Protein AF-A0A8H9LD48-F1 (afdb_monomer)

Foldseek 3Di:
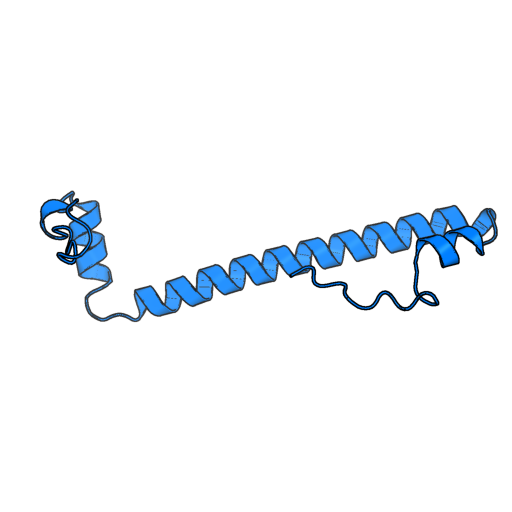DDPPVPPPVVNPLVVVLVVDDPVCNVVSVVVVVVVVVVVVVVVVVVVVVVVVVVVVVLVPDPCSVVVVVCVVVVVCVVVPDPPPPPPDD

pLDDT: mean 72.92, std 13.84, range [35.78, 90.5]

Radius of gyration: 25.1 Å; Cα contacts (8 Å, |Δi|>4): 14; chains: 1; bounding box: 48×39×60 Å

Secondary structure (DSSP, 8-state):
--------GGG-HHHHHHHS-HHHHHHHHHHHHHHHHHHHHHHHHHHHHHHHHHHHHHHTSTTHHHHHHHHHTT-GGGS-----GGG--

Structure (mmCIF, N/CA/C/O backbone):
data_AF-A0A8H9LD48-F1
#
_entry.id   AF-A0A8H9LD48-F1
#
loop_
_atom_site.group_PDB
_atom_site.id
_atom_site.type_symbol
_atom_site.label_atom_id
_atom_site.label_alt_id
_atom_site.label_comp_id
_atom_site.label_asym_id
_atom_site.label_entity_id
_atom_site.label_seq_id
_atom_site.pdbx_PDB_ins_code
_atom_site.Cartn_x
_atom_site.Cartn_y
_atom_site.Cartn_z
_atom_site.occupancy
_atom_site.B_iso_or_equiv
_atom_site.auth_seq_id
_atom_site.auth_comp_id
_atom_site.auth_asym_id
_atom_site.auth_atom_id
_atom_site.pdbx_PDB_model_num
ATOM 1 N N . MET A 1 1 ? 14.486 15.818 4.852 1.00 35.78 1 MET A N 1
ATOM 2 C CA . MET A 1 1 ? 14.818 14.388 5.043 1.00 35.78 1 MET A CA 1
ATOM 3 C C . MET A 1 1 ? 14.167 13.616 3.908 1.00 35.78 1 MET A C 1
ATOM 5 O O . MET A 1 1 ? 13.086 13.065 4.075 1.00 35.78 1 MET A O 1
ATOM 9 N N . GLU A 1 2 ? 14.769 13.681 2.724 1.00 43.75 2 GLU A N 1
ATOM 10 C CA . GLU A 1 2 ? 14.295 12.958 1.544 1.00 43.75 2 GLU A CA 1
ATOM 11 C C . GLU A 1 2 ? 14.799 11.517 1.669 1.00 43.75 2 GLU A C 1
ATOM 13 O O . GLU A 1 2 ? 16.004 11.292 1.792 1.00 43.75 2 GLU A O 1
ATOM 18 N N . ARG A 1 3 ? 13.893 10.535 1.735 1.00 44.25 3 ARG A N 1
ATOM 19 C CA . ARG A 1 3 ? 14.280 9.129 1.600 1.00 44.25 3 ARG A CA 1
ATOM 20 C C . ARG A 1 3 ? 14.636 8.921 0.137 1.00 44.25 3 ARG A C 1
ATOM 22 O O . ARG A 1 3 ? 13.779 8.564 -0.662 1.00 44.25 3 ARG A O 1
ATOM 29 N N . ILE A 1 4 ? 15.892 9.176 -0.202 1.00 48.19 4 ILE A N 1
ATOM 30 C CA . ILE A 1 4 ? 16.484 8.652 -1.423 1.00 48.19 4 ILE A CA 1
ATOM 31 C C . ILE A 1 4 ? 16.594 7.149 -1.167 1.00 48.19 4 ILE A C 1
ATOM 33 O O . ILE A 1 4 ? 17.589 6.667 -0.628 1.00 48.19 4 ILE A O 1
ATOM 37 N N . GLU A 1 5 ? 15.506 6.416 -1.412 1.00 52.38 5 GLU A N 1
ATOM 38 C CA . GLU A 1 5 ? 15.595 4.970 -1.562 1.00 52.38 5 GLU A CA 1
ATOM 39 C C . GLU A 1 5 ? 16.663 4.763 -2.626 1.00 52.38 5 GLU A C 1
ATOM 41 O O . GLU A 1 5 ? 16.555 5.312 -3.723 1.00 52.38 5 GLU A O 1
ATOM 46 N N . SER A 1 6 ? 17.765 4.126 -2.238 1.00 50.34 6 SER A N 1
ATOM 47 C CA . SER A 1 6 ? 18.943 3.933 -3.068 1.00 50.34 6 SER A CA 1
ATOM 48 C C . SER A 1 6 ? 18.519 3.224 -4.348 1.00 50.34 6 SER A C 1
ATOM 50 O O . SER A 1 6 ? 18.414 2.002 -4.386 1.00 50.34 6 SER A O 1
ATOM 52 N N . ARG A 1 7 ? 18.202 4.001 -5.385 1.00 54.72 7 ARG A N 1
ATOM 53 C CA . ARG A 1 7 ? 17.847 3.491 -6.700 1.00 54.72 7 ARG A CA 1
ATOM 54 C C . ARG A 1 7 ? 19.128 2.881 -7.231 1.00 54.72 7 ARG A C 1
ATOM 56 O O . ARG A 1 7 ? 20.019 3.615 -7.649 1.00 54.72 7 ARG A O 1
ATOM 63 N N . ASN A 1 8 ? 19.265 1.562 -7.115 1.00 55.97 8 ASN A N 1
ATOM 64 C CA . ASN A 1 8 ? 20.349 0.853 -7.771 1.00 55.97 8 ASN A CA 1
ATOM 65 C C . ASN A 1 8 ? 20.288 1.251 -9.250 1.00 55.97 8 ASN A C 1
ATOM 67 O O . ASN A 1 8 ? 19.281 0.970 -9.899 1.00 55.97 8 ASN A O 1
ATOM 71 N N . PRO A 1 9 ? 21.308 1.931 -9.796 1.00 56.56 9 PRO A N 1
ATOM 72 C CA . PRO A 1 9 ? 21.248 2.436 -11.164 1.00 56.56 9 PRO A CA 1
ATOM 73 C C . PRO A 1 9 ? 21.132 1.300 -12.193 1.00 56.56 9 PRO A C 1
ATOM 75 O O . PRO A 1 9 ? 20.601 1.512 -13.277 1.00 56.56 9 PRO A O 1
ATOM 78 N N . SER A 1 10 ? 21.554 0.080 -11.833 1.00 60.72 10 SER A N 1
ATOM 79 C CA . SER A 1 10 ? 21.359 -1.137 -12.637 1.00 60.72 10 SER A CA 1
ATOM 80 C C . SER A 1 10 ? 19.913 -1.644 -12.675 1.00 60.72 10 SER A C 1
ATOM 82 O O . SER A 1 10 ? 19.569 -2.415 -13.563 1.00 60.72 10 SER A O 1
ATOM 84 N N . GLU A 1 11 ? 19.070 -1.226 -11.732 1.00 68.62 11 GLU A N 1
ATOM 85 C CA . GLU A 1 11 ? 17.651 -1.598 -11.642 1.00 68.62 11 GLU A CA 1
ATOM 86 C C . GLU A 1 11 ? 16.742 -0.414 -12.006 1.00 68.62 11 GLU A C 1
ATOM 88 O O . GLU A 1 11 ? 15.540 -0.429 -11.746 1.00 68.62 11 GLU A O 1
ATOM 93 N N . ASP A 1 12 ? 17.309 0.641 -12.602 1.00 73.88 12 ASP A N 1
ATOM 94 C CA . ASP A 1 12 ? 16.555 1.804 -13.041 1.00 73.88 12 ASP A CA 1
ATOM 95 C C . ASP A 1 12 ? 15.639 1.424 -14.222 1.00 73.88 12 ASP A C 1
ATOM 97 O O . ASP A 1 12 ? 16.133 1.106 -15.309 1.00 73.88 12 ASP A O 1
ATOM 101 N N . PRO A 1 13 ? 14.301 1.481 -14.068 1.00 73.25 13 PRO A N 1
ATOM 102 C CA . PRO A 1 13 ? 13.380 1.085 -15.131 1.00 73.25 13 PRO A CA 1
ATOM 103 C C . PRO A 1 13 ? 13.509 1.930 -16.404 1.00 73.25 13 PRO A C 1
ATOM 105 O O . PRO A 1 13 ? 13.200 1.426 -17.479 1.00 73.25 13 PRO A O 1
ATOM 108 N N . ALA A 1 14 ? 13.981 3.180 -16.323 1.00 78.00 14 ALA A N 1
ATOM 109 C CA . ALA A 1 14 ? 14.221 4.004 -17.505 1.00 78.00 14 ALA A CA 1
ATOM 110 C C . ALA A 1 14 ? 15.497 3.563 -18.237 1.00 78.00 14 ALA A C 1
ATOM 112 O O . ALA A 1 14 ? 15.488 3.469 -19.462 1.00 78.00 14 ALA A O 1
ATOM 113 N N . ALA A 1 15 ? 16.560 3.211 -17.506 1.00 80.25 15 ALA A N 1
ATOM 114 C CA . ALA A 1 15 ? 17.775 2.657 -18.105 1.00 80.25 15 ALA A CA 1
ATOM 115 C C . ALA A 1 15 ? 17.516 1.291 -18.770 1.00 80.25 15 ALA A C 1
ATOM 117 O O . ALA A 1 15 ? 17.971 1.051 -19.889 1.00 80.25 15 ALA A O 1
ATOM 118 N N . ILE A 1 16 ? 16.723 0.425 -18.125 1.00 82.19 16 ILE A N 1
ATOM 119 C CA . ILE A 1 16 ? 16.302 -0.869 -18.688 1.00 82.19 16 ILE A CA 1
ATOM 120 C C . ILE A 1 16 ? 15.417 -0.656 -19.924 1.00 82.19 16 ILE A C 1
ATOM 122 O O . ILE A 1 16 ? 15.620 -1.307 -20.948 1.00 82.19 16 IL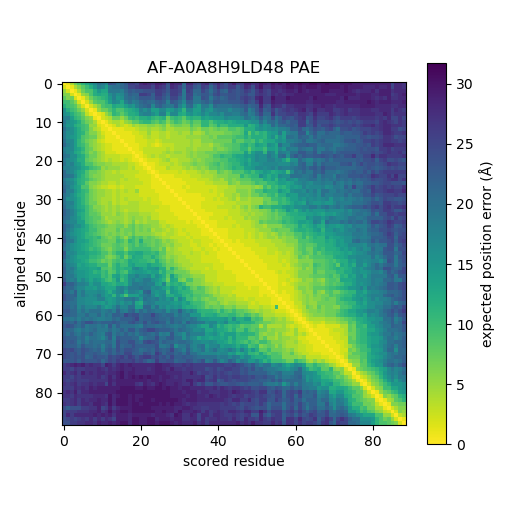E A O 1
ATOM 126 N N . PHE A 1 17 ? 14.468 0.284 -19.866 1.00 80.19 17 PHE A N 1
ATOM 127 C CA . PHE A 1 17 ? 13.601 0.612 -20.999 1.00 80.19 17 PHE A CA 1
ATOM 128 C C . PHE A 1 17 ? 14.383 1.125 -22.213 1.00 80.19 17 PHE A C 1
ATOM 130 O O . PHE A 1 17 ? 14.062 0.761 -23.345 1.00 80.19 17 PHE A O 1
ATOM 137 N N . GLU A 1 18 ? 15.417 1.939 -21.994 1.00 82.56 18 GLU A N 1
ATOM 138 C CA . GLU A 1 18 ? 16.251 2.453 -23.080 1.00 82.56 18 GLU A CA 1
ATOM 139 C C . GLU A 1 18 ? 17.157 1.385 -23.700 1.00 82.56 18 GLU A C 1
ATOM 141 O O . GLU A 1 18 ? 17.323 1.353 -24.922 1.00 82.56 18 GLU A O 1
ATOM 146 N N . ALA A 1 19 ? 17.662 0.452 -22.891 1.00 86.56 19 ALA A N 1
ATOM 147 C CA . ALA A 1 19 ? 18.436 -0.690 -23.371 1.00 86.56 19 ALA A CA 1
ATOM 148 C C . ALA A 1 19 ? 17.581 -1.750 -24.102 1.00 86.56 19 ALA A C 1
ATOM 150 O O . ALA A 1 19 ? 18.123 -2.587 -24.827 1.00 86.56 19 ALA A O 1
ATOM 151 N N . LEU A 1 20 ? 16.252 -1.735 -23.931 1.00 84.69 20 LEU A N 1
ATOM 152 C CA . LEU A 1 20 ? 15.354 -2.725 -24.524 1.00 84.69 20 LEU A CA 1
ATOM 153 C C . LEU A 1 20 ? 15.119 -2.491 -26.030 1.00 84.69 20 LEU A C 1
ATOM 155 O O . LEU A 1 20 ? 14.816 -1.365 -26.453 1.00 84.69 20 LEU A O 1
ATOM 159 N N . PRO A 1 21 ? 15.137 -3.566 -26.847 1.00 88.38 21 PRO A N 1
ATOM 160 C CA . PRO A 1 21 ? 14.719 -3.502 -28.240 1.00 88.38 21 PRO A CA 1
ATOM 161 C C . PRO A 1 21 ? 13.276 -2.998 -28.373 1.00 88.38 21 PRO A C 1
ATOM 163 O O . PRO A 1 21 ? 12.417 -3.372 -27.567 1.00 88.38 21 PRO A O 1
ATOM 166 N N . PRO A 1 22 ? 12.957 -2.216 -29.420 1.00 83.88 22 PRO A N 1
ATOM 167 C CA . PRO A 1 22 ? 11.639 -1.602 -29.584 1.00 83.88 22 PRO A CA 1
ATOM 168 C C . PRO A 1 22 ? 10.490 -2.619 -29.639 1.00 83.88 22 PRO A C 1
ATOM 170 O O . PRO A 1 22 ? 9.394 -2.317 -29.174 1.00 83.88 22 PRO A O 1
ATOM 173 N N . SER A 1 23 ? 10.746 -3.843 -30.110 1.00 86.56 23 SER A N 1
ATOM 174 C CA . SER A 1 23 ? 9.778 -4.948 -30.104 1.00 86.56 23 SER A CA 1
ATOM 175 C C . SER A 1 23 ? 9.355 -5.399 -28.699 1.00 86.56 23 SER A C 1
ATOM 177 O O . SER A 1 23 ? 8.235 -5.870 -28.526 1.00 86.56 23 SER A O 1
ATOM 179 N N . HIS A 1 24 ? 10.210 -5.226 -27.688 1.00 85.12 24 HIS A N 1
ATOM 180 C CA . HIS A 1 24 ? 9.933 -5.610 -26.299 1.00 85.12 24 HIS A CA 1
ATOM 181 C C . HIS A 1 24 ? 9.493 -4.431 -25.421 1.00 85.12 24 HIS A C 1
ATOM 183 O O . HIS A 1 24 ? 8.905 -4.644 -24.361 1.00 85.12 24 HIS A O 1
ATOM 189 N N . ARG A 1 25 ? 9.713 -3.186 -25.867 1.00 85.62 25 ARG A N 1
ATOM 190 C CA . ARG A 1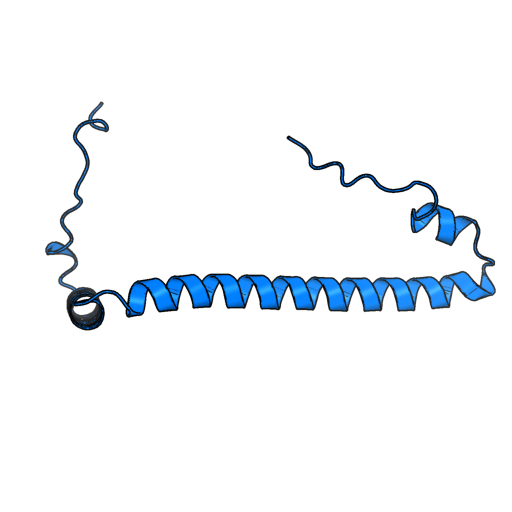 25 ? 9.348 -1.971 -25.118 1.00 85.62 25 ARG A CA 1
ATOM 191 C C . ARG A 1 25 ? 7.851 -1.895 -24.793 1.00 85.62 25 ARG A C 1
ATOM 193 O O . ARG A 1 25 ? 7.496 -1.464 -23.700 1.00 85.62 25 ARG A O 1
ATOM 200 N N . ALA A 1 26 ? 6.976 -2.321 -25.708 1.00 85.81 26 ALA A N 1
ATOM 201 C CA . ALA A 1 26 ? 5.530 -2.329 -25.468 1.00 85.81 26 ALA A CA 1
ATOM 202 C C . ALA A 1 26 ? 5.147 -3.284 -24.327 1.00 85.81 26 ALA A C 1
ATOM 204 O O . ALA A 1 26 ? 4.448 -2.889 -23.401 1.00 85.81 26 ALA A O 1
ATOM 205 N N . ARG A 1 27 ? 5.686 -4.508 -24.349 1.00 85.50 27 ARG A N 1
ATOM 206 C CA . ARG A 1 27 ? 5.437 -5.516 -23.315 1.00 85.50 27 ARG A CA 1
ATOM 207 C C . ARG A 1 27 ? 5.965 -5.081 -21.945 1.00 85.50 27 ARG A C 1
ATOM 209 O O . ARG A 1 27 ? 5.248 -5.183 -20.961 1.00 85.50 27 ARG A O 1
ATOM 216 N N . PHE A 1 28 ? 7.172 -4.515 -21.894 1.00 87.44 28 PHE A N 1
ATOM 217 C CA . PHE A 1 28 ? 7.747 -4.012 -20.644 1.00 87.44 28 PHE A CA 1
ATOM 218 C C . PHE A 1 28 ? 6.895 -2.904 -20.006 1.00 87.44 28 PHE A C 1
ATOM 220 O O . PHE A 1 28 ? 6.772 -2.855 -18.787 1.00 87.44 28 PHE A O 1
ATOM 227 N N . ARG A 1 29 ? 6.285 -2.020 -20.811 1.00 83.81 29 ARG A N 1
ATOM 228 C CA . ARG A 1 29 ? 5.374 -0.984 -20.292 1.00 83.81 29 ARG A CA 1
ATOM 229 C C . ARG A 1 29 ? 4.129 -1.586 -19.655 1.00 83.81 29 ARG A C 1
ATOM 231 O O . ARG A 1 29 ? 3.760 -1.142 -18.575 1.00 83.81 29 ARG A O 1
ATOM 238 N N . GLU A 1 30 ? 3.525 -2.581 -20.296 1.00 86.06 30 GLU A N 1
ATOM 239 C CA . GLU A 1 30 ? 2.360 -3.284 -19.748 1.00 86.06 30 GLU A CA 1
ATOM 240 C C . GLU A 1 30 ? 2.711 -3.960 -18.415 1.00 86.06 30 GLU A C 1
ATOM 242 O O . GLU A 1 30 ? 2.035 -3.738 -17.415 1.00 86.06 30 GLU A O 1
ATOM 247 N N . GLU A 1 31 ? 3.824 -4.700 -18.365 1.00 86.69 31 GLU A N 1
ATOM 248 C CA . GLU A 1 31 ? 4.273 -5.393 -17.148 1.00 86.69 31 GLU A CA 1
ATOM 249 C C . GLU A 1 31 ? 4.644 -4.408 -16.022 1.00 86.69 31 GLU A C 1
ATOM 251 O O . GLU A 1 31 ? 4.319 -4.635 -14.856 1.00 86.69 31 GLU A O 1
ATOM 256 N N . ALA A 1 32 ? 5.272 -3.275 -16.351 1.00 83.12 32 ALA A N 1
ATOM 257 C CA . ALA A 1 32 ? 5.603 -2.239 -15.374 1.00 83.12 32 ALA A CA 1
ATOM 258 C C . ALA A 1 32 ? 4.357 -1.524 -14.823 1.00 83.12 32 ALA A C 1
ATOM 260 O O . ALA A 1 32 ? 4.310 -1.196 -13.635 1.00 83.12 32 ALA A O 1
ATOM 261 N N . LEU A 1 33 ? 3.353 -1.272 -15.669 1.00 82.69 33 LEU A N 1
ATOM 262 C CA . LEU A 1 33 ? 2.086 -0.668 -15.254 1.00 82.69 33 LEU A CA 1
ATOM 263 C C . LEU A 1 33 ? 1.286 -1.608 -14.352 1.00 82.69 33 LEU A C 1
ATOM 265 O O . LEU A 1 33 ? 0.786 -1.163 -13.319 1.00 82.69 33 LEU A O 1
ATOM 269 N N . ASP A 1 34 ? 1.211 -2.889 -14.707 1.00 86.12 34 ASP A N 1
ATOM 270 C CA . ASP A 1 34 ? 0.536 -3.911 -13.904 1.00 86.12 34 ASP A CA 1
ATOM 271 C C . ASP A 1 34 ? 1.174 -4.033 -12.510 1.00 86.12 34 ASP A C 1
ATOM 273 O O . ASP A 1 34 ? 0.500 -3.883 -11.488 1.00 86.12 34 ASP A O 1
ATOM 277 N N . ALA A 1 35 ? 2.506 -4.138 -12.451 1.00 81.56 35 ALA A N 1
ATOM 278 C CA . ALA A 1 35 ? 3.238 -4.184 -11.188 1.00 81.56 35 ALA A CA 1
ATOM 279 C C . ALA A 1 35 ? 3.041 -2.913 -10.337 1.00 81.56 35 ALA A C 1
ATOM 281 O O . ALA A 1 35 ? 2.893 -2.986 -9.112 1.00 81.56 35 ALA A O 1
ATOM 282 N N . ALA A 1 36 ? 3.013 -1.733 -10.967 1.00 82.38 36 ALA A N 1
ATOM 283 C CA . ALA A 1 36 ? 2.742 -0.479 -10.269 1.00 82.38 36 ALA A CA 1
ATOM 284 C C . ALA A 1 36 ? 1.309 -0.430 -9.712 1.00 82.38 36 ALA A C 1
ATOM 286 O O . ALA A 1 36 ? 1.100 0.061 -8.596 1.00 82.38 36 ALA A O 1
ATOM 287 N N . TYR A 1 37 ? 0.335 -0.957 -10.457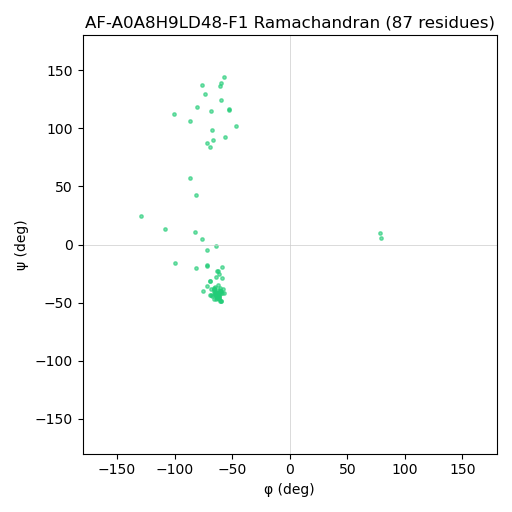 1.00 82.00 37 TYR A N 1
ATOM 288 C CA . TYR A 1 37 ? -1.058 -1.037 -10.029 1.00 82.00 37 TYR A CA 1
ATOM 289 C C . TYR A 1 37 ? -1.227 -1.975 -8.829 1.00 82.00 37 TYR A C 1
ATOM 291 O O . TYR A 1 37 ? -1.825 -1.582 -7.823 1.00 82.00 37 TYR A O 1
ATOM 299 N N . GLU A 1 38 ? -0.625 -3.163 -8.875 1.00 83.69 38 GLU A N 1
ATOM 300 C CA . GLU A 1 38 ? -0.621 -4.117 -7.762 1.00 83.69 38 GLU A CA 1
ATOM 301 C C . GLU A 1 38 ? 0.046 -3.527 -6.509 1.00 83.69 38 GLU A C 1
ATOM 303 O O . GLU A 1 38 ? -0.498 -3.613 -5.403 1.00 83.69 38 GLU A O 1
ATOM 308 N N . LEU A 1 39 ? 1.171 -2.819 -6.661 1.00 83.94 39 LEU A N 1
ATOM 309 C CA . LEU A 1 39 ? 1.825 -2.136 -5.543 1.00 83.94 39 LEU A CA 1
ATOM 310 C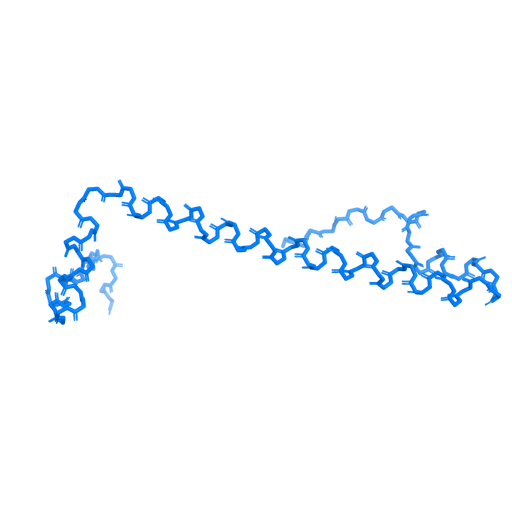 C . LEU A 1 39 ? 0.946 -1.023 -4.952 1.00 83.94 39 LEU A C 1
ATOM 312 O O . LEU A 1 39 ? 0.861 -0.870 -3.728 1.00 83.94 39 LEU A O 1
ATOM 316 N N . ALA A 1 40 ? 0.280 -0.236 -5.799 1.00 80.94 40 ALA A N 1
ATOM 317 C CA . ALA A 1 40 ? -0.645 0.800 -5.353 1.00 80.94 40 ALA A CA 1
ATOM 318 C C . ALA A 1 40 ? -1.846 0.194 -4.615 1.00 80.94 40 ALA A C 1
ATOM 320 O O . ALA A 1 40 ? -2.262 0.713 -3.573 1.00 80.94 40 ALA A O 1
ATOM 321 N N . ARG A 1 41 ? -2.388 -0.922 -5.108 1.00 81.75 41 ARG A N 1
ATOM 322 C CA . ARG A 1 41 ? -3.460 -1.678 -4.451 1.00 81.75 41 ARG A CA 1
ATOM 323 C C . ARG A 1 41 ? -3.011 -2.210 -3.093 1.00 81.75 41 ARG A C 1
ATOM 325 O O . ARG A 1 41 ? -3.722 -2.047 -2.103 1.00 81.75 41 ARG A O 1
ATOM 332 N N . PHE A 1 42 ? -1.806 -2.764 -3.011 1.00 82.38 42 PHE A N 1
ATOM 333 C CA . PHE A 1 42 ? -1.239 -3.250 -1.758 1.00 82.38 42 PHE A CA 1
ATOM 334 C C . PHE A 1 42 ? -1.073 -2.129 -0.721 1.00 82.38 42 PHE A C 1
ATOM 336 O O . PHE A 1 42 ? -1.485 -2.282 0.431 1.00 82.38 42 PHE A O 1
ATOM 343 N N . LYS A 1 43 ? -0.556 -0.961 -1.127 1.00 84.19 43 LYS A N 1
ATOM 344 C CA . LYS A 1 43 ? -0.442 0.218 -0.247 1.00 84.19 43 LYS A CA 1
ATOM 345 C C . LYS A 1 43 ? -1.802 0.685 0.279 1.00 84.19 43 LYS A C 1
ATOM 347 O O . LYS A 1 43 ? -1.912 1.027 1.456 1.00 84.19 43 LYS A O 1
ATOM 352 N N . GLN A 1 44 ? -2.841 0.664 -0.556 1.00 82.81 44 GLN A N 1
ATOM 353 C CA . GLN A 1 44 ? -4.206 1.000 -0.136 1.00 82.81 44 GLN A CA 1
ATOM 354 C C . GLN A 1 44 ? -4.732 0.024 0.922 1.00 82.81 44 GLN A C 1
ATOM 356 O O . GLN A 1 44 ? -5.260 0.453 1.950 1.00 82.81 44 GLN A O 1
ATOM 361 N N . VAL A 1 45 ? -4.526 -1.282 0.728 1.00 88.00 45 VAL A N 1
ATOM 362 C CA . VAL A 1 45 ? -4.905 -2.302 1.719 1.00 88.00 45 VAL A CA 1
ATOM 363 C C . VAL A 1 45 ? -4.135 -2.109 3.028 1.00 88.00 45 VAL A C 1
ATOM 365 O O . VAL A 1 45 ? -4.735 -2.144 4.101 1.00 88.00 45 VAL A O 1
ATOM 368 N N . GLN A 1 46 ? -2.829 -1.835 2.973 1.00 86.75 46 GLN A N 1
ATOM 369 C CA . GLN A 1 46 ? -2.042 -1.553 4.178 1.00 86.75 46 GLN A CA 1
ATOM 370 C C . GLN A 1 46 ? -2.543 -0.317 4.937 1.00 86.75 46 GLN A C 1
ATOM 372 O O . GLN A 1 46 ? -2.618 -0.341 6.169 1.00 86.75 46 GLN A O 1
ATOM 377 N N . ALA A 1 47 ? -2.909 0.753 4.227 1.00 89.81 47 ALA A N 1
ATOM 378 C CA . ALA A 1 47 ? -3.478 1.949 4.843 1.00 89.81 47 ALA A CA 1
ATOM 379 C C . ALA A 1 47 ? -4.801 1.631 5.556 1.00 89.81 47 ALA A C 1
ATOM 381 O O . ALA A 1 47 ? -4.978 2.008 6.718 1.00 89.81 47 ALA A O 1
ATOM 382 N N . LEU A 1 48 ? -5.678 0.866 4.900 1.00 90.44 48 LEU A N 1
ATOM 383 C CA . LEU A 1 48 ? -6.942 0.410 5.470 1.00 90.44 48 LEU A CA 1
ATOM 384 C C . LEU A 1 48 ? -6.713 -0.426 6.737 1.00 90.44 48 LEU A C 1
ATOM 386 O O . LEU A 1 48 ? -7.293 -0.141 7.784 1.00 90.44 48 LEU A O 1
ATOM 390 N N . LEU A 1 49 ? -5.811 -1.409 6.688 1.00 90.50 49 LEU A N 1
ATOM 391 C CA . LEU A 1 49 ? -5.470 -2.239 7.847 1.00 90.50 49 LEU A CA 1
ATOM 392 C C . LEU A 1 49 ? -4.909 -1.409 9.007 1.00 90.50 49 LEU A C 1
ATOM 394 O O . LEU A 1 49 ? -5.267 -1.640 10.163 1.00 90.50 49 LEU A O 1
ATOM 398 N N . ARG A 1 50 ? -4.072 -0.405 8.722 1.00 86.56 50 ARG A N 1
ATOM 399 C CA . ARG A 1 50 ? -3.549 0.506 9.750 1.00 86.56 50 ARG A CA 1
ATOM 400 C C . ARG A 1 50 ? -4.669 1.304 10.415 1.00 86.56 50 ARG A C 1
ATOM 402 O O . ARG A 1 50 ? -4.661 1.442 11.637 1.00 86.56 50 ARG A O 1
ATOM 409 N N . GLN A 1 51 ? -5.636 1.798 9.644 1.00 89.25 51 GLN A N 1
ATOM 410 C CA . GLN A 1 51 ? -6.802 2.498 10.189 1.00 89.25 51 GLN A CA 1
ATOM 411 C C . GLN A 1 51 ? -7.649 1.574 11.069 1.00 89.25 51 GLN A C 1
ATOM 413 O O . GLN A 1 51 ? -8.017 1.955 12.180 1.00 89.25 51 GLN A O 1
ATOM 418 N N . TRP A 1 52 ? -7.912 0.346 10.625 1.00 86.19 52 TRP A N 1
ATOM 419 C CA . TRP A 1 52 ? -8.668 -0.624 11.418 1.00 86.19 52 TRP A CA 1
ATOM 420 C C . TRP A 1 52 ? -7.940 -1.046 12.689 1.00 86.19 52 TRP A C 1
ATOM 422 O O . TRP A 1 52 ? -8.572 -1.148 13.736 1.00 86.19 52 TRP A O 1
ATOM 432 N N . ARG A 1 53 ? -6.613 -1.188 12.654 1.00 85.06 53 ARG A N 1
ATOM 433 C CA . ARG A 1 53 ? -5.817 -1.451 13.859 1.00 85.06 53 ARG A CA 1
ATOM 434 C C . ARG A 1 53 ? -5.982 -0.347 14.906 1.00 85.06 53 ARG A C 1
ATOM 436 O O . ARG A 1 53 ? -6.114 -0.649 16.088 1.00 85.06 53 ARG A O 1
ATOM 443 N N . LEU A 1 54 ? -6.005 0.919 14.485 1.00 82.88 54 LEU A N 1
ATOM 444 C CA . LEU A 1 54 ? -6.259 2.045 15.392 1.00 82.88 54 LEU A CA 1
ATOM 445 C C . LEU A 1 54 ? -7.683 2.010 15.960 1.00 82.88 54 LEU A C 1
ATOM 447 O O . LEU A 1 54 ? -7.869 2.274 17.145 1.00 82.88 54 LEU A O 1
ATOM 451 N N . ARG A 1 55 ? -8.675 1.638 15.144 1.00 82.62 55 ARG A N 1
ATOM 452 C CA . ARG A 1 55 ? -10.064 1.480 15.601 1.00 82.62 55 ARG A CA 1
ATOM 453 C C . ARG A 1 55 ? -10.202 0.376 16.639 1.00 82.62 55 ARG A C 1
ATOM 455 O O . ARG A 1 55 ? -10.792 0.623 17.677 1.00 82.62 55 ARG A O 1
ATOM 462 N N . VAL A 1 56 ? -9.596 -0.789 16.418 1.00 84.44 56 VAL A N 1
ATOM 463 C CA . VAL A 1 56 ? -9.615 -1.897 17.389 1.00 84.44 56 VAL A CA 1
ATOM 464 C C . VAL A 1 56 ? -9.058 -1.457 18.744 1.00 84.44 56 VAL A C 1
ATOM 466 O O . VAL A 1 56 ? -9.645 -1.770 19.772 1.00 84.44 56 VAL A O 1
ATOM 469 N N . LEU A 1 57 ? -7.973 -0.676 18.762 1.00 78.81 57 LEU A N 1
ATOM 470 C CA . LEU A 1 57 ? -7.419 -0.129 20.006 1.00 78.81 57 LEU A CA 1
ATOM 471 C C . LEU A 1 57 ? -8.366 0.857 20.702 1.00 78.81 57 LEU A C 1
ATOM 473 O O . LEU A 1 57 ? -8.414 0.888 21.928 1.00 78.81 57 LEU A O 1
ATOM 477 N N . ALA A 1 58 ? -9.103 1.663 19.937 1.00 72.06 5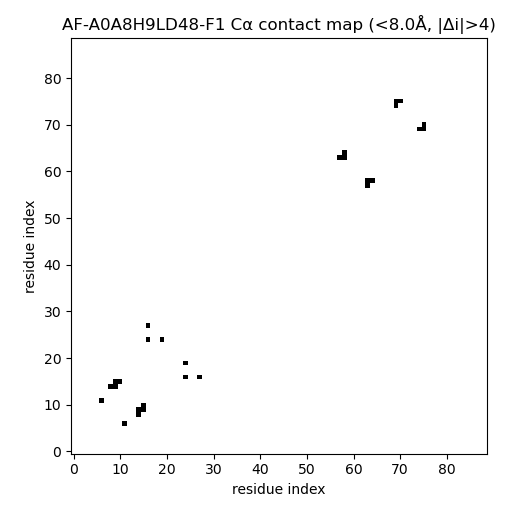8 ALA A N 1
ATOM 478 C CA . ALA A 1 58 ? -10.114 2.556 20.492 1.00 72.06 58 ALA A CA 1
ATOM 479 C C . ALA A 1 58 ? -11.307 1.768 21.052 1.00 72.06 58 ALA A C 1
ATOM 481 O O . ALA A 1 58 ? -11.747 2.052 22.158 1.00 72.06 58 ALA A O 1
ATOM 482 N N . TYR A 1 59 ? -11.774 0.750 20.326 1.00 75.62 59 TYR A N 1
ATOM 483 C CA . TYR A 1 59 ? -12.926 -0.076 20.705 1.00 75.62 59 TYR A CA 1
ATOM 484 C C . TYR A 1 59 ? -12.627 -0.958 21.915 1.00 75.62 59 TYR A C 1
ATOM 486 O O . TYR A 1 59 ? -13.505 -1.219 22.725 1.00 75.62 59 TYR A O 1
ATOM 494 N N . ALA A 1 60 ? -11.372 -1.377 22.071 1.00 74.19 60 ALA A N 1
ATOM 495 C CA . ALA A 1 60 ? -10.915 -2.125 23.233 1.00 74.19 60 ALA A CA 1
ATOM 496 C C . ALA A 1 60 ? -10.811 -1.270 24.513 1.00 74.19 60 ALA A C 1
ATOM 498 O O . ALA A 1 60 ? -10.496 -1.817 25.571 1.00 74.19 60 ALA A O 1
ATOM 499 N N . ARG A 1 61 ? -11.038 0.056 24.457 1.00 75.31 61 ARG A N 1
ATOM 500 C CA . ARG A 1 61 ? -11.069 0.877 25.674 1.00 75.31 61 ARG A CA 1
ATOM 501 C C . ARG A 1 61 ? -12.359 0.609 26.461 1.00 75.31 61 ARG A C 1
ATOM 503 O O . ARG A 1 61 ? -13.445 0.727 25.894 1.00 75.31 61 ARG A O 1
ATOM 510 N N . PRO A 1 62 ? -12.272 0.319 27.771 1.00 70.00 62 PRO A N 1
ATOM 511 C CA . PRO A 1 62 ? -13.458 0.237 28.616 1.00 70.00 62 PRO A CA 1
ATOM 512 C C . PRO A 1 62 ? -14.183 1.592 28.630 1.00 70.00 62 PRO A C 1
ATOM 514 O O . PRO A 1 62 ? -13.538 2.639 28.685 1.00 70.00 62 PRO A O 1
ATOM 517 N N . GLY A 1 63 ? -15.513 1.566 28.522 1.00 76.12 63 GLY A N 1
ATOM 518 C CA . GLY A 1 63 ? -16.352 2.764 28.391 1.00 76.12 63 GLY A CA 1
ATOM 519 C C . GLY A 1 63 ? -16.402 3.372 26.981 1.00 76.12 63 GLY A C 1
ATOM 520 O O . GLY A 1 63 ? -16.996 4.432 26.806 1.00 76.12 63 GLY A O 1
ATOM 521 N N . TYR A 1 64 ? -15.803 2.735 25.960 1.00 71.75 64 TYR A N 1
ATOM 522 C CA . TYR A 1 64 ? -15.849 3.233 24.578 1.00 71.75 64 TYR A CA 1
ATOM 523 C C . TYR A 1 64 ? -17.278 3.309 24.025 1.00 71.75 64 TYR A C 1
ATOM 525 O O . TYR A 1 64 ? -17.652 4.330 23.457 1.00 71.75 64 TYR A O 1
ATOM 533 N N . GLU A 1 65 ? -18.084 2.258 24.199 1.00 74.31 65 GLU A N 1
ATOM 534 C CA . GLU A 1 65 ? -19.465 2.254 23.699 1.00 74.31 65 GLU A CA 1
ATOM 535 C C . GLU A 1 65 ? -20.324 3.315 24.392 1.00 74.31 65 GLU A C 1
ATOM 537 O O . GLU A 1 65 ? -21.042 4.045 23.714 1.00 74.31 65 GLU A O 1
ATOM 542 N N . GLU A 1 66 ? -20.189 3.474 25.711 1.00 74.00 66 GLU A N 1
ATOM 543 C CA . GLU A 1 66 ? -20.873 4.527 26.473 1.00 74.00 66 GLU A CA 1
ATOM 544 C C . GLU A 1 66 ? -20.452 5.923 25.998 1.00 74.00 66 GLU A C 1
ATOM 546 O O . GLU A 1 66 ? -21.308 6.753 25.707 1.00 74.00 66 GLU A O 1
ATOM 551 N N . ALA A 1 67 ? -19.150 6.163 25.804 1.00 70.88 67 ALA A N 1
ATOM 552 C CA . ALA A 1 67 ? -18.631 7.425 25.275 1.00 70.88 67 ALA A CA 1
ATOM 553 C C . ALA A 1 67 ? -19.119 7.725 23.843 1.00 70.88 67 ALA A C 1
ATOM 555 O O . ALA A 1 67 ? -19.357 8.884 23.499 1.00 70.88 67 ALA A O 1
ATOM 556 N N . VAL A 1 68 ? -19.284 6.698 23.001 1.00 73.62 68 VAL A N 1
ATOM 557 C CA . VAL A 1 68 ? -19.857 6.838 21.652 1.00 73.62 68 VAL A CA 1
ATOM 558 C C . VAL A 1 68 ? -21.346 7.166 21.721 1.00 73.62 68 VAL A C 1
ATOM 560 O O . VAL A 1 68 ? -21.795 8.048 20.992 1.00 73.62 68 VAL A O 1
ATOM 563 N N . GLN A 1 69 ? -22.109 6.497 22.588 1.00 72.69 69 GLN A N 1
ATOM 564 C CA . GLN A 1 69 ? -23.530 6.794 22.782 1.00 72.69 69 GLN A CA 1
ATOM 565 C C . GLN A 1 69 ? -23.740 8.222 23.301 1.00 72.69 69 GLN A C 1
ATOM 567 O O . GLN A 1 69 ? -24.596 8.931 22.777 1.00 72.69 69 GLN A O 1
ATOM 572 N N . ASP A 1 70 ? -22.918 8.676 24.249 1.00 70.44 70 ASP A N 1
ATOM 573 C CA . ASP A 1 70 ? -22.996 10.031 24.806 1.00 70.44 70 ASP A CA 1
ATOM 574 C C . ASP A 1 70 ? -22.655 11.097 23.738 1.00 70.44 70 ASP A C 1
ATOM 576 O O . ASP A 1 70 ? -23.370 12.091 23.579 1.00 70.44 70 ASP A O 1
ATOM 580 N N . ALA A 1 71 ? -21.640 10.841 22.900 1.00 70.06 71 ALA A N 1
ATOM 581 C CA . ALA A 1 71 ? -21.300 11.702 21.765 1.00 70.06 71 ALA A CA 1
ATOM 582 C C . ALA A 1 71 ? -22.405 11.748 20.689 1.00 70.06 71 ALA A C 1
ATOM 584 O O . ALA A 1 71 ? -22.716 12.822 20.173 1.00 70.06 71 ALA A O 1
ATOM 585 N N . LEU A 1 72 ? -23.020 10.605 20.358 1.00 68.12 72 LEU A N 1
ATOM 586 C CA . LEU A 1 72 ? -24.123 10.519 19.389 1.00 68.12 72 LEU A CA 1
ATOM 587 C C . LEU A 1 72 ? -25.412 11.175 19.905 1.00 68.12 72 LEU A C 1
ATOM 589 O O . LEU A 1 72 ? -26.162 11.742 19.115 1.00 68.12 72 LEU A O 1
ATOM 593 N N . GLN A 1 73 ? -25.650 11.146 21.218 1.00 75.56 73 GLN A N 1
ATOM 594 C CA . GLN A 1 73 ? -26.756 11.849 21.878 1.00 75.56 73 GLN A CA 1
ATOM 595 C C . GLN A 1 73 ? -26.519 13.363 22.022 1.00 75.56 73 GLN A C 1
ATOM 597 O O . GLN A 1 73 ? -27.343 14.058 22.613 1.00 75.56 73 GLN A O 1
ATOM 602 N N . GLY A 1 74 ? -25.422 13.894 21.470 1.00 57.06 74 GLY A N 1
ATOM 603 C CA . GLY A 1 74 ? -25.136 15.328 21.462 1.00 57.06 74 GLY A CA 1
ATOM 604 C C . GLY A 1 74 ? -24.593 15.867 22.785 1.00 57.06 74 GLY A C 1
ATOM 605 O O . GLY A 1 74 ? -24.425 17.076 22.916 1.00 57.06 74 GLY A O 1
ATOM 606 N N . ARG A 1 75 ? -24.229 15.003 23.741 1.00 58.06 75 ARG A N 1
ATOM 607 C CA . ARG A 1 75 ? -23.569 15.389 25.000 1.00 58.06 75 ARG A CA 1
ATOM 608 C C . ARG A 1 75 ? -22.063 15.600 24.810 1.00 58.06 75 ARG A C 1
ATOM 610 O O . ARG A 1 75 ? -21.234 15.234 25.639 1.00 58.06 75 ARG A O 1
ATOM 617 N N . ALA A 1 76 ? -21.691 16.254 23.710 1.00 54.84 76 ALA A N 1
ATOM 618 C CA . ALA A 1 76 ? -20.318 16.693 23.460 1.00 54.84 76 ALA A CA 1
ATOM 619 C C . ALA A 1 76 ? -19.802 17.637 24.569 1.00 54.84 76 ALA A C 1
ATOM 621 O O . ALA A 1 76 ? -18.599 17.774 24.763 1.00 54.84 76 ALA A O 1
ATOM 622 N N . GLU A 1 77 ? -20.720 18.234 25.331 1.00 54.25 77 GLU A N 1
ATOM 623 C CA . GLU A 1 77 ? -20.487 19.092 26.495 1.00 54.25 77 GLU A CA 1
ATOM 624 C C . GLU A 1 77 ? -19.781 18.367 27.654 1.00 54.25 77 GLU A C 1
ATOM 626 O O . GLU A 1 77 ? -19.131 19.016 28.468 1.00 54.25 77 GLU A O 1
ATOM 631 N N . MET A 1 78 ? -19.859 17.030 27.722 1.00 52.78 78 MET A N 1
ATOM 632 C CA . MET A 1 78 ? -19.151 16.228 28.729 1.00 52.78 78 MET A CA 1
ATOM 633 C C . MET A 1 78 ? -17.679 15.987 28.352 1.00 52.78 78 MET A C 1
ATO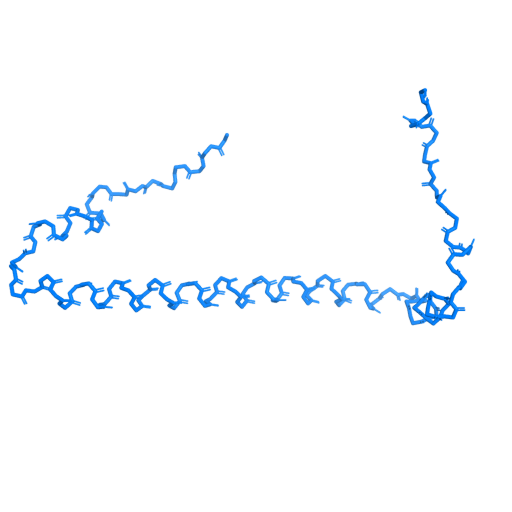M 635 O O . MET A 1 78 ? -16.838 15.750 29.218 1.00 52.78 78 MET A O 1
ATOM 639 N N . PHE A 1 79 ? -17.340 16.142 27.067 1.00 55.81 79 PHE A N 1
ATOM 640 C CA . PHE A 1 79 ? -15.968 16.234 26.574 1.00 55.81 79 PHE A CA 1
ATOM 641 C C . PHE A 1 79 ? -15.495 17.689 26.652 1.00 55.81 79 PHE A C 1
ATOM 643 O O . PHE A 1 79 ? -15.115 18.293 25.645 1.00 55.81 79 PHE A O 1
ATOM 650 N N . THR A 1 80 ? -15.532 18.290 27.846 1.00 57.31 80 THR A N 1
ATOM 651 C CA . THR A 1 80 ? -14.918 19.605 28.017 1.00 57.31 80 THR A CA 1
ATOM 652 C C . THR A 1 80 ? -13.438 19.483 27.678 1.00 57.31 80 THR A C 1
ATOM 654 O O . THR A 1 80 ? -12.702 18.625 28.168 1.00 57.31 80 THR A O 1
ATOM 657 N N . ARG A 1 81 ? -13.033 20.325 26.731 1.00 53.78 81 ARG A N 1
ATOM 658 C CA . ARG A 1 81 ? -11.673 20.498 26.246 1.00 53.78 81 ARG A CA 1
ATOM 659 C C . ARG A 1 81 ? -10.729 20.603 27.445 1.00 53.78 81 ARG A C 1
ATOM 661 O O . ARG A 1 81 ? -10.636 21.661 28.062 1.00 53.78 81 ARG A O 1
ATOM 668 N N . PHE A 1 82 ? -10.006 19.530 27.766 1.00 54.06 82 PHE A N 1
ATOM 669 C CA . PHE A 1 82 ? -8.795 19.666 28.563 1.00 54.06 82 PHE A CA 1
ATOM 670 C C . PHE A 1 82 ? -7.796 20.426 27.692 1.00 54.06 82 PHE A C 1
ATOM 672 O O . PHE A 1 82 ? -7.090 19.847 26.867 1.00 54.06 82 PHE A O 1
ATOM 679 N N . THR A 1 83 ? -7.825 21.749 27.806 1.00 61.59 83 THR A N 1
ATOM 680 C CA . THR A 1 83 ? -6.825 22.637 27.228 1.00 61.59 83 THR A CA 1
ATOM 681 C C . THR A 1 83 ? -5.715 22.731 28.269 1.00 61.59 83 THR A C 1
ATOM 683 O O . THR A 1 83 ? -5.942 23.329 29.321 1.00 61.59 83 THR A O 1
ATOM 686 N N . PRO A 1 84 ? -4.549 22.093 28.067 1.00 56.44 84 PRO A N 1
ATOM 687 C CA . PRO A 1 84 ? -3.436 22.279 28.983 1.00 56.44 84 PRO A CA 1
ATOM 688 C C . PRO A 1 84 ? -3.053 23.772 29.006 1.00 56.44 84 PRO A C 1
ATOM 690 O O . PRO A 1 84 ? -3.015 24.393 27.941 1.00 56.44 84 PRO A O 1
ATOM 693 N N . PRO A 1 85 ? -2.748 24.348 30.185 1.00 61.56 85 PRO A N 1
ATOM 694 C CA . PRO A 1 85 ? -2.588 25.796 30.397 1.00 61.56 85 PRO A CA 1
ATOM 695 C C . PRO A 1 85 ? -1.419 26.442 29.628 1.00 61.56 85 PRO A C 1
ATOM 697 O O . PRO A 1 85 ? -1.213 27.644 29.707 1.00 61.56 85 PRO A O 1
ATOM 700 N N . SER A 1 86 ? -0.644 25.669 28.862 1.00 52.75 86 SER A N 1
ATOM 701 C CA . SER A 1 86 ? 0.482 26.148 28.053 1.00 52.75 86 SER A CA 1
ATOM 702 C C . SER A 1 86 ? 0.087 26.728 26.684 1.00 52.75 86 SER A C 1
ATOM 704 O O . SER A 1 86 ? 0.962 26.911 25.842 1.00 52.75 86 SER A O 1
ATOM 706 N N . TRP A 1 87 ? -1.203 26.951 26.422 1.00 57.97 87 TRP A N 1
ATOM 707 C CA . TRP A 1 87 ? -1.728 27.449 25.140 1.00 57.97 87 TRP A CA 1
ATOM 708 C C . TRP A 1 87 ? -2.675 28.649 25.305 1.00 57.97 87 TRP A C 1
ATOM 710 O O . TRP A 1 87 ? -3.520 28.885 24.446 1.00 57.97 87 TRP A O 1
ATOM 720 N N . GLU A 1 88 ? -2.542 29.403 26.396 1.00 51.78 88 GLU A N 1
ATOM 721 C CA . GLU A 1 88 ? -3.072 30.766 26.484 1.00 51.78 88 GLU A CA 1
ATOM 722 C C . GLU A 1 88 ? -1.911 31.738 26.264 1.00 51.78 88 GLU A C 1
ATOM 724 O O . GLU A 1 88 ? -0.970 31.793 27.057 1.00 51.78 88 GLU A O 1
ATOM 729 N N . GLY A 1 89 ? -1.959 32.440 25.134 1.00 48.38 89 GLY A N 1
ATOM 730 C CA . GLY A 1 89 ? -1.113 33.579 24.798 1.00 48.38 89 GLY A CA 1
ATOM 731 C C . GLY A 1 89 ? -1.995 34.752 24.419 1.00 48.38 89 GLY A C 1
ATOM 732 O O . GLY A 1 89 ? -3.051 34.492 23.79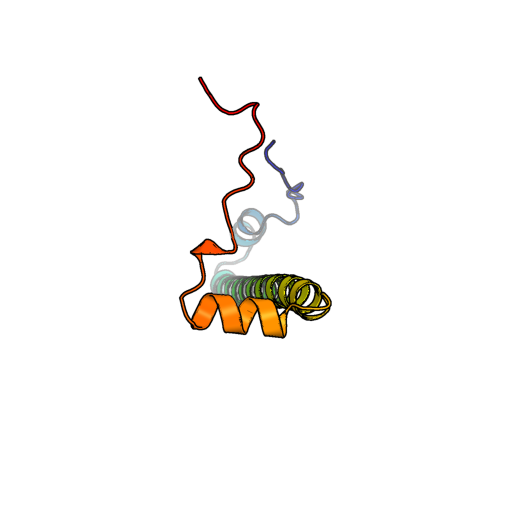5 1.00 48.38 89 GLY A O 1
#

InterPro domains:
  IPR046214 Protein of unknown function DUF6247 [PF19760] (7-72)

Solvent-accessible surface area (backbone atoms only 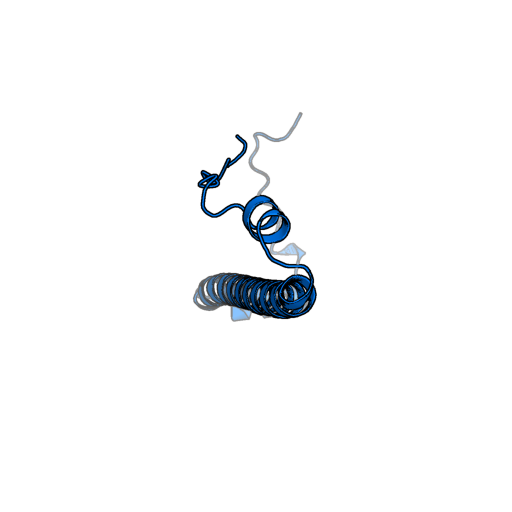— not comparable to full-atom values): 5514 Å² total; per-residue (Å²): 136,79,83,73,70,80,73,54,73,92,72,32,66,67,59,53,52,70,73,42,57,76,89,50,43,62,57,52,50,53,55,52,51,52,54,52,49,54,52,53,52,50,52,52,53,52,51,51,51,53,52,50,54,54,47,51,60,52,64,70,37,89,63,36,68,59,53,48,52,39,48,73,71,65,48,52,76,77,64,63,79,86,69,67,84,89,75,77,129

Sequence (89 aa):
MERIESRNPSEDPAAIFEALPPSHRARFREEALDAAYELARFKQVQALLRQWRLRVLAYARPGYEEAVQDALQGRAEMFTRFTPPSWEG

Mean predicted aligned error: 14.83 Å

Organism: NCBI:txid1460882